Protein AF-A0A9L0RYV5-F1 (afdb_monomer)

Sequence (72 aa):
MIRREYSGKEVRKKKRITYKGAPIRLSADFSTETLQARREWSHIFKALKDKNLQPRILYPARISFRYEGEIK

Mean predicted aligned error: 12.0 Å

Structure (mmCIF, N/CA/C/O backbone):
data_AF-A0A9L0RYV5-F1
#
_entry.id   AF-A0A9L0RYV5-F1
#
loop_
_atom_site.group_PDB
_atom_site.id
_atom_site.type_symbol
_atom_site.label_atom_id
_atom_site.label_alt_id
_atom_site.label_comp_id
_atom_site.label_asym_id
_atom_site.label_entity_id
_atom_site.label_seq_id
_atom_site.pdbx_PDB_ins_code
_atom_site.Cartn_x
_atom_site.Cartn_y
_atom_site.Cartn_z
_atom_site.occupancy
_atom_site.B_iso_or_equiv
_atom_site.auth_seq_id
_atom_site.auth_comp_id
_atom_site.auth_asym_id
_atom_site.auth_atom_id
_atom_site.pdbx_PDB_model_num
ATOM 1 N N . MET A 1 1 ? 5.507 31.986 5.822 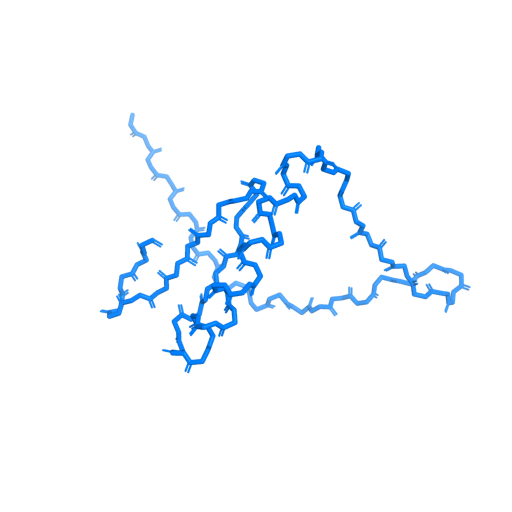1.00 39.44 1 MET A N 1
ATOM 2 C CA . MET A 1 1 ? 4.273 31.173 5.879 1.00 39.44 1 MET A CA 1
ATOM 3 C C . MET A 1 1 ? 3.579 31.226 4.527 1.00 39.44 1 MET A C 1
ATOM 5 O O . MET A 1 1 ? 2.944 32.228 4.254 1.00 39.44 1 MET A O 1
ATOM 9 N N . ILE A 1 2 ? 3.701 30.208 3.670 1.00 32.28 2 ILE A N 1
ATOM 10 C CA . ILE A 1 2 ? 2.786 30.045 2.526 1.00 32.28 2 ILE A CA 1
ATOM 11 C C . ILE A 1 2 ? 2.503 28.551 2.372 1.00 32.28 2 ILE A C 1
ATOM 13 O O . ILE A 1 2 ? 3.348 27.777 1.931 1.00 32.28 2 ILE A O 1
ATOM 17 N N . ARG A 1 3 ? 1.304 28.156 2.798 1.00 38.00 3 ARG A N 1
ATOM 18 C CA . ARG A 1 3 ? 0.719 26.826 2.623 1.00 38.00 3 ARG A CA 1
ATOM 19 C C . ARG A 1 3 ? 0.107 26.796 1.217 1.00 38.00 3 ARG A C 1
ATOM 21 O O . ARG A 1 3 ? -0.771 27.603 0.934 1.00 38.00 3 ARG A O 1
ATOM 28 N N . ARG A 1 4 ? 0.561 25.911 0.327 1.00 39.81 4 ARG A N 1
ATOM 29 C CA . ARG A 1 4 ? -0.159 25.586 -0.918 1.00 39.81 4 ARG A CA 1
ATOM 30 C C . ARG A 1 4 ? -0.529 24.111 -0.889 1.00 39.81 4 ARG A C 1
ATOM 32 O O . ARG A 1 4 ? 0.275 23.252 -1.233 1.00 39.81 4 ARG A O 1
ATOM 39 N N . GLU A 1 5 ? -1.748 23.829 -0.448 1.00 45.22 5 GLU A N 1
ATOM 40 C CA . GLU A 1 5 ? -2.384 22.531 -0.647 1.00 45.22 5 GLU A CA 1
ATOM 41 C C . GLU A 1 5 ? -2.957 22.489 -2.067 1.00 45.22 5 GLU A C 1
ATOM 43 O O . GLU A 1 5 ? -4.009 23.057 -2.344 1.00 45.22 5 GLU A O 1
ATOM 48 N N . TYR A 1 6 ? -2.270 21.813 -2.988 1.00 42.34 6 TYR A N 1
ATOM 49 C CA . TYR A 1 6 ? -2.875 21.409 -4.256 1.00 42.34 6 TYR A CA 1
ATOM 50 C C . TYR A 1 6 ? -3.522 20.034 -4.073 1.00 42.34 6 TYR A C 1
ATOM 52 O O . TYR A 1 6 ? -2.889 18.994 -4.236 1.00 42.34 6 TYR A O 1
ATOM 60 N N . SER A 1 7 ? -4.808 20.024 -3.723 1.00 46.97 7 SER A N 1
ATOM 61 C CA . SER A 1 7 ? -5.656 18.829 -3.769 1.00 46.97 7 SER A CA 1
ATOM 62 C C . SER A 1 7 ? -6.295 18.702 -5.160 1.00 46.97 7 SER A C 1
ATOM 64 O O . SER A 1 7 ? -7.482 18.973 -5.348 1.00 46.97 7 SER A O 1
ATOM 66 N N . GLY A 1 8 ? -5.514 18.265 -6.149 1.00 38.84 8 GLY A N 1
ATOM 67 C CA . GLY A 1 8 ? -6.036 17.803 -7.436 1.00 38.84 8 GLY A CA 1
ATOM 68 C C . GLY A 1 8 ? -6.517 16.357 -7.319 1.00 38.84 8 GLY A C 1
ATOM 69 O O . GLY A 1 8 ? -5.711 15.433 -7.212 1.00 38.84 8 GLY A O 1
ATOM 70 N N . LYS A 1 9 ? -7.833 16.121 -7.319 1.00 46.91 9 LYS A N 1
ATOM 71 C CA . LYS A 1 9 ? -8.394 14.769 -7.483 1.00 46.91 9 LYS A CA 1
ATOM 72 C C . LYS A 1 9 ? -8.309 14.366 -8.959 1.00 46.91 9 LYS A C 1
ATOM 74 O O . LYS A 1 9 ? -9.321 14.280 -9.642 1.00 46.91 9 LYS A O 1
ATOM 79 N N . GLU A 1 10 ? -7.105 14.100 -9.450 1.00 42.34 10 GLU A N 1
ATOM 80 C CA . GLU A 1 10 ? -6.934 13.411 -10.727 1.00 42.34 10 GLU A CA 1
ATOM 81 C C . GLU A 1 10 ? -7.277 11.934 -10.550 1.00 42.34 10 GLU A C 1
ATOM 83 O O . GLU A 1 10 ? -6.620 11.185 -9.819 1.00 42.34 10 GLU A O 1
ATOM 88 N N . VAL A 1 11 ? -8.331 11.500 -11.239 1.00 44.84 11 VAL A N 1
ATOM 89 C CA . VAL A 1 11 ? -8.606 10.084 -11.466 1.00 44.84 11 VAL A CA 1
ATOM 90 C C . VAL A 1 11 ? -7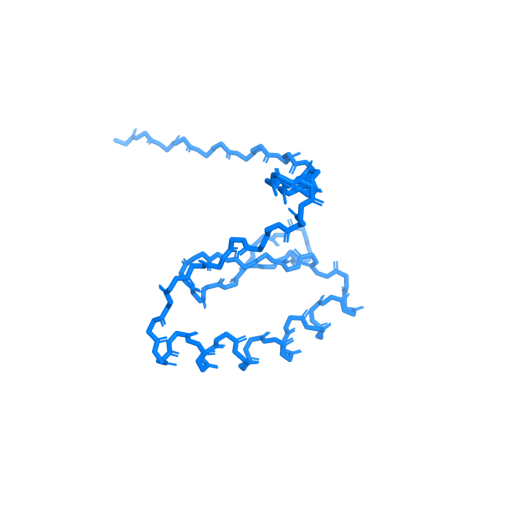.424 9.545 -12.271 1.00 44.84 11 VAL A C 1
ATOM 92 O O . VAL A 1 11 ? -7.360 9.712 -13.487 1.00 44.84 11 VAL A O 1
ATOM 95 N N . ARG A 1 12 ? -6.443 8.942 -11.586 1.00 56.47 12 ARG A N 1
ATOM 96 C CA . ARG A 1 12 ? -5.294 8.288 -12.223 1.00 56.47 12 ARG A CA 1
ATOM 97 C C . ARG A 1 12 ? -5.817 7.200 -13.160 1.00 56.47 12 ARG A C 1
ATOM 99 O O . ARG A 1 12 ? -6.068 6.073 -12.734 1.00 56.47 12 ARG A O 1
ATOM 106 N N . LYS A 1 13 ? -5.954 7.517 -14.450 1.00 53.78 13 LYS A N 1
ATOM 107 C CA . LYS A 1 13 ? -6.051 6.506 -15.504 1.00 53.78 13 LYS A CA 1
ATOM 108 C C . LYS A 1 13 ? -4.799 5.642 -15.360 1.00 53.78 13 LYS A C 1
ATOM 110 O O . LYS A 1 13 ? -3.689 6.146 -15.520 1.00 53.78 13 LYS A O 1
ATOM 115 N N . LYS A 1 14 ? -4.955 4.362 -14.999 1.00 60.94 14 LYS A N 1
ATOM 116 C CA . LYS A 1 14 ? -3.849 3.393 -14.993 1.00 60.94 14 LYS A CA 1
ATOM 117 C C . LYS A 1 14 ? -3.356 3.250 -16.433 1.00 60.94 14 LYS A C 1
ATOM 119 O O . LYS A 1 14 ? -3.854 2.418 -17.185 1.00 60.94 14 LYS A O 1
ATOM 124 N N . LYS A 1 15 ? -2.420 4.106 -16.844 1.00 70.00 15 LYS A N 1
ATOM 125 C CA . LYS A 1 15 ? -1.801 4.037 -18.164 1.00 70.00 15 LYS A CA 1
ATOM 126 C C . LYS A 1 15 ? -0.908 2.802 -18.164 1.00 70.00 15 LYS A C 1
ATOM 128 O O . LYS A 1 15 ? 0.075 2.746 -17.430 1.00 70.00 15 LYS A O 1
ATOM 133 N N . ARG A 1 16 ? -1.296 1.778 -18.926 1.00 71.50 16 ARG A N 1
ATOM 134 C CA . ARG A 1 16 ? -0.474 0.581 -19.124 1.00 71.50 16 ARG A CA 1
ATOM 135 C C . ARG A 1 16 ? 0.762 1.012 -19.909 1.00 71.50 16 ARG A C 1
ATOM 137 O O . ARG A 1 16 ? 0.633 1.447 -21.048 1.00 71.50 16 ARG A O 1
ATOM 144 N N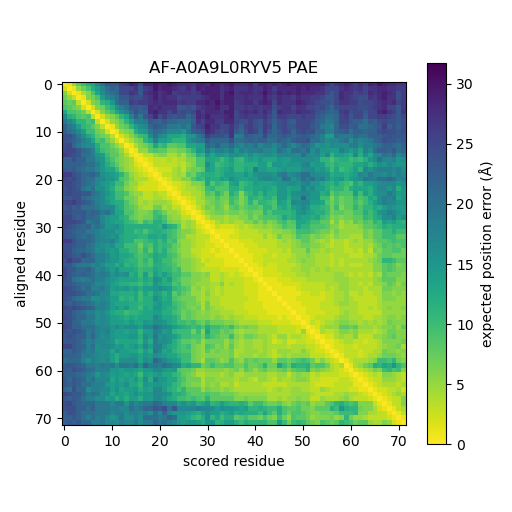 . ILE A 1 17 ? 1.932 0.957 -19.280 1.00 76.94 17 ILE A N 1
ATOM 145 C CA . ILE A 1 17 ? 3.198 1.290 -19.937 1.00 76.94 17 ILE A CA 1
ATOM 146 C C . ILE A 1 17 ? 3.591 0.075 -20.777 1.00 76.94 17 ILE A C 1
ATOM 148 O O . ILE A 1 17 ? 3.659 -1.039 -20.263 1.00 76.94 17 ILE A O 1
ATOM 152 N N . THR A 1 18 ? 3.790 0.272 -22.076 1.00 87.50 18 THR A N 1
ATOM 153 C CA . THR A 1 18 ? 4.180 -0.780 -23.022 1.00 87.50 18 THR A CA 1
ATOM 154 C C . THR A 1 18 ? 5.440 -0.356 -23.765 1.00 87.50 18 THR A C 1
ATOM 156 O O . THR A 1 18 ? 5.503 0.775 -24.241 1.00 87.50 18 THR A O 1
ATOM 159 N N . TYR A 1 19 ? 6.413 -1.253 -23.906 1.00 81.38 19 TYR A N 1
ATOM 160 C CA . TYR A 1 19 ? 7.632 -1.049 -24.698 1.00 81.38 19 TYR A CA 1
ATOM 161 C C . TYR A 1 19 ? 7.838 -2.260 -25.598 1.00 81.38 19 TYR A C 1
ATOM 163 O O . TYR A 1 19 ? 7.723 -3.391 -25.131 1.00 81.38 19 TYR A O 1
ATOM 171 N N . LYS A 1 20 ? 8.106 -2.034 -26.890 1.00 88.31 20 LYS A N 1
ATOM 172 C CA . LYS A 1 20 ? 8.259 -3.106 -27.895 1.00 88.31 20 LYS A CA 1
ATOM 173 C C . LYS A 1 20 ? 7.112 -4.138 -27.882 1.00 88.31 20 LYS A C 1
ATOM 175 O O . LYS A 1 20 ? 7.332 -5.325 -28.077 1.00 88.31 20 LYS A O 1
ATOM 180 N N . GLY A 1 21 ? 5.885 -3.695 -27.597 1.00 86.81 21 GLY A N 1
ATOM 181 C CA . GLY A 1 21 ? 4.702 -4.564 -27.504 1.00 86.81 21 GLY A CA 1
ATOM 182 C C . GLY A 1 21 ? 4.528 -5.310 -26.172 1.00 86.81 21 GLY A C 1
ATOM 183 O O . GLY A 1 21 ? 3.446 -5.833 -25.920 1.00 86.81 21 GLY A O 1
ATOM 184 N N . ALA A 1 22 ? 5.520 -5.300 -25.276 1.00 86.94 22 ALA A N 1
ATOM 185 C CA . ALA A 1 22 ? 5.431 -5.946 -23.968 1.00 86.94 22 ALA A CA 1
ATOM 186 C C . ALA A 1 22 ? 4.945 -4.970 -22.876 1.00 86.94 22 ALA A C 1
ATOM 188 O O . ALA A 1 22 ? 5.393 -3.817 -22.831 1.00 86.94 22 ALA A O 1
ATOM 189 N N . PRO A 1 23 ? 4.038 -5.389 -21.972 1.00 84.38 23 PRO A N 1
ATOM 190 C CA . PRO A 1 23 ? 3.642 -4.579 -20.825 1.00 84.38 23 PRO A CA 1
ATOM 191 C C . PRO A 1 23 ? 4.783 -4.497 -19.800 1.00 84.38 23 PRO A C 1
ATOM 193 O O . PRO A 1 23 ? 5.244 -5.515 -19.293 1.00 84.38 23 PRO A O 1
ATOM 196 N N . ILE A 1 24 ? 5.199 -3.280 -19.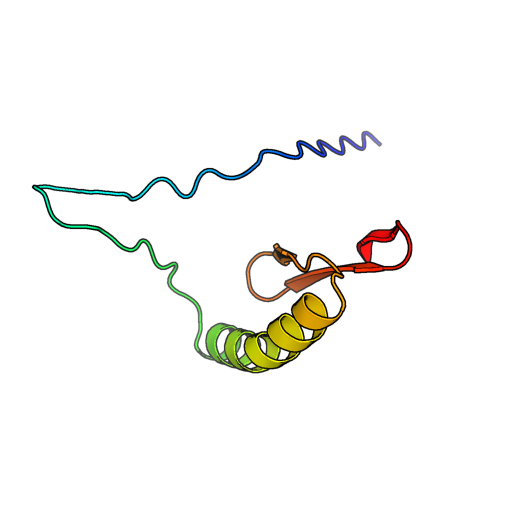449 1.00 85.12 24 ILE A N 1
ATOM 197 C CA . ILE A 1 24 ? 6.205 -3.022 -18.413 1.00 85.12 24 ILE A CA 1
ATOM 198 C C . ILE A 1 24 ? 5.508 -2.724 -17.085 1.00 85.12 24 ILE A C 1
ATOM 200 O O . ILE A 1 24 ? 4.570 -1.924 -17.012 1.00 85.12 24 ILE A O 1
ATOM 204 N N . ARG A 1 25 ? 6.021 -3.323 -16.006 1.00 79.75 25 ARG A N 1
ATOM 205 C CA . ARG A 1 25 ? 5.710 -2.929 -14.629 1.00 79.75 25 ARG A CA 1
ATOM 206 C C . ARG A 1 25 ? 6.863 -2.096 -14.082 1.00 79.75 25 ARG A C 1
ATOM 208 O O . ARG A 1 25 ? 7.950 -2.620 -13.876 1.00 79.75 25 ARG A O 1
ATOM 215 N N . LEU A 1 26 ? 6.613 -0.812 -13.839 1.00 74.00 26 LEU A N 1
ATOM 216 C CA . LEU A 1 26 ? 7.535 0.016 -13.068 1.00 74.00 26 LEU A CA 1
ATOM 217 C C . LEU A 1 26 ? 7.337 -0.307 -11.586 1.00 74.00 26 LEU A C 1
ATOM 219 O O . LEU A 1 26 ? 6.281 -0.012 -11.022 1.00 74.00 26 LEU A O 1
ATOM 223 N N . SER A 1 27 ? 8.337 -0.939 -10.984 1.00 73.56 27 SER A N 1
ATOM 224 C CA . SER A 1 27 ? 8.428 -1.132 -9.537 1.00 73.56 27 SER A CA 1
ATOM 225 C C . SER A 1 27 ? 9.487 -0.173 -9.009 1.00 73.56 27 SER A C 1
ATOM 227 O O . SER A 1 27 ? 10.500 0.028 -9.668 1.00 73.56 27 SER A O 1
ATOM 229 N N . ALA A 1 28 ? 9.237 0.449 -7.861 1.00 76.19 28 ALA A N 1
ATOM 230 C CA . ALA A 1 28 ? 10.276 1.194 -7.160 1.00 76.19 28 ALA A CA 1
ATOM 231 C C . ALA A 1 28 ? 11.062 0.224 -6.271 1.00 76.19 28 ALA A C 1
ATOM 233 O O . ALA A 1 28 ? 10.450 -0.630 -5.622 1.00 76.19 28 ALA A O 1
ATOM 234 N N . ASP A 1 29 ? 12.384 0.369 -6.240 1.00 80.38 29 ASP A N 1
ATOM 235 C CA . ASP A 1 29 ? 13.249 -0.392 -5.344 1.00 80.38 29 ASP A CA 1
ATOM 236 C C . ASP A 1 29 ? 13.093 0.144 -3.914 1.00 80.38 29 ASP A C 1
ATOM 238 O O . ASP A 1 29 ? 13.385 1.304 -3.623 1.00 80.38 29 ASP A O 1
ATOM 242 N N . PHE A 1 30 ? 12.563 -0.694 -3.022 1.00 80.62 30 PHE A N 1
ATOM 243 C CA . PHE A 1 30 ? 12.355 -0.383 -1.607 1.00 80.62 30 PHE A CA 1
ATOM 244 C C . PHE A 1 30 ? 13.282 -1.239 -0.739 1.00 80.62 30 PHE A C 1
ATOM 246 O O . PHE A 1 30 ? 13.531 -2.398 -1.066 1.00 80.62 30 PHE A O 1
ATOM 253 N N . SER A 1 31 ? 13.721 -0.701 0.405 1.00 86.56 31 SER A N 1
ATOM 254 C CA . SER A 1 31 ? 14.432 -1.484 1.428 1.00 86.56 31 SER A CA 1
ATOM 255 C C . SER A 1 31 ? 13.564 -2.639 1.953 1.00 86.56 31 SER A C 1
ATOM 257 O O . SER A 1 31 ? 12.330 -2.551 1.950 1.00 86.56 31 SER A O 1
ATOM 259 N N . THR A 1 32 ? 14.200 -3.701 2.449 1.00 84.44 32 THR A N 1
ATOM 260 C CA . THR A 1 32 ? 13.550 -4.888 3.031 1.00 84.44 32 THR A CA 1
ATOM 261 C C . THR A 1 32 ? 12.553 -4.522 4.131 1.00 84.44 32 THR A C 1
ATOM 263 O O . THR A 1 32 ? 11.425 -5.016 4.119 1.00 84.44 32 THR A O 1
ATOM 266 N N . GLU A 1 33 ? 12.901 -3.575 5.004 1.00 84.06 33 GLU A N 1
ATOM 267 C CA . GLU A 1 33 ? 12.015 -3.069 6.063 1.00 84.06 33 GLU A CA 1
ATOM 268 C C . GLU A 1 33 ? 10.760 -2.387 5.494 1.00 84.06 33 GLU A C 1
ATOM 270 O O . GLU A 1 33 ? 9.638 -2.598 5.959 1.00 84.06 33 GLU A O 1
ATOM 275 N N . THR A 1 34 ? 10.918 -1.606 4.420 1.00 83.19 34 THR A N 1
ATOM 276 C CA . THR A 1 34 ? 9.794 -0.928 3.753 1.00 83.19 34 THR A CA 1
ATOM 277 C C . THR A 1 34 ? 8.893 -1.924 3.024 1.00 83.19 34 THR A C 1
ATOM 279 O O . THR A 1 34 ? 7.671 -1.760 2.997 1.00 83.19 34 THR A O 1
ATOM 282 N N . LEU A 1 35 ? 9.477 -2.975 2.443 1.00 84.81 35 LEU A N 1
ATOM 283 C CA . LEU A 1 35 ? 8.727 -4.060 1.815 1.00 84.81 35 LEU A CA 1
ATOM 284 C C . LEU A 1 35 ? 7.910 -4.845 2.843 1.00 84.81 35 LEU A C 1
ATOM 286 O O . LEU A 1 35 ? 6.750 -5.160 2.571 1.00 84.81 35 LEU A O 1
ATOM 290 N N . GLN A 1 36 ? 8.476 -5.121 4.018 1.00 85.44 36 GLN A N 1
ATOM 291 C CA . GLN A 1 36 ? 7.769 -5.804 5.097 1.00 85.44 36 GLN A CA 1
ATOM 292 C C . GLN A 1 36 ? 6.609 -4.955 5.624 1.00 85.44 36 GLN A C 1
ATOM 294 O O . GLN A 1 36 ? 5.476 -5.429 5.643 1.00 85.44 36 GLN A O 1
ATOM 299 N N . ALA A 1 37 ? 6.844 -3.673 5.916 1.00 83.69 37 ALA A N 1
ATOM 300 C CA . ALA A 1 37 ? 5.780 -2.758 6.328 1.00 83.69 37 ALA A CA 1
ATOM 301 C C . ALA A 1 37 ? 4.647 -2.692 5.287 1.00 83.69 37 ALA A C 1
ATOM 303 O O . ALA A 1 37 ? 3.470 -2.744 5.633 1.00 83.69 37 ALA A O 1
ATOM 304 N N . ARG A 1 38 ? 4.970 -2.647 3.985 1.00 84.38 38 ARG A N 1
ATOM 305 C CA . ARG A 1 38 ? 3.963 -2.669 2.906 1.00 84.38 38 ARG A CA 1
ATOM 306 C C . ARG A 1 38 ? 3.131 -3.950 2.862 1.00 84.38 38 ARG A C 1
ATOM 308 O O . ARG A 1 38 ? 1.972 -3.884 2.449 1.00 84.38 38 ARG A O 1
ATOM 315 N N . ARG A 1 39 ? 3.697 -5.099 3.244 1.00 84.88 39 ARG A N 1
ATOM 316 C CA . ARG A 1 39 ? 2.954 -6.365 3.330 1.00 84.88 39 ARG A CA 1
ATOM 317 C C . ARG A 1 39 ? 1.942 -6.327 4.467 1.00 84.88 39 ARG A C 1
ATOM 319 O O . ARG A 1 39 ? 0.775 -6.612 4.213 1.00 84.88 39 ARG A O 1
ATOM 326 N N . GLU A 1 40 ? 2.356 -5.872 5.645 1.00 84.62 40 GLU A N 1
ATOM 327 C CA . GLU A 1 40 ? 1.465 -5.676 6.798 1.00 84.62 40 GLU A CA 1
ATOM 328 C C . GLU A 1 40 ? 0.323 -4.705 6.452 1.00 84.62 40 GLU A C 1
ATOM 330 O O . GLU A 1 40 ? -0.860 -4.989 6.666 1.00 84.62 40 GLU A O 1
ATOM 335 N N . TRP A 1 41 ? 0.654 -3.595 5.781 1.00 84.44 41 TRP A N 1
ATOM 336 C CA . TRP A 1 41 ? -0.341 -2.632 5.308 1.00 84.44 41 TRP A CA 1
ATOM 337 C C . TRP A 1 41 ? -1.302 -3.202 4.265 1.00 84.44 41 TRP A C 1
ATOM 339 O O . TRP A 1 41 ? -2.417 -2.701 4.163 1.00 84.44 41 TRP A O 1
ATOM 349 N N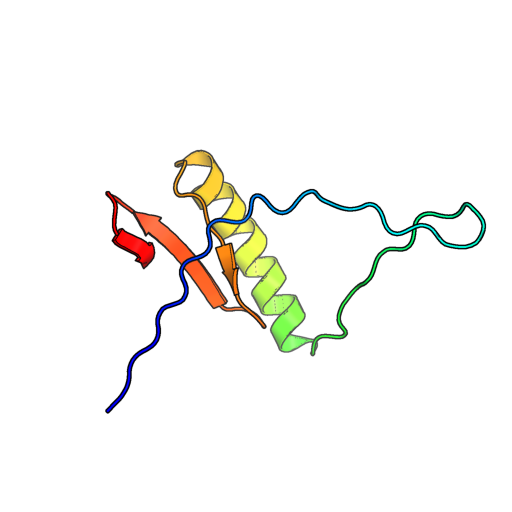 . SER A 1 42 ? -0.929 -4.231 3.500 1.00 83.94 42 SER A N 1
ATOM 350 C CA . SER A 1 42 ? -1.805 -4.835 2.486 1.00 83.94 42 SER A CA 1
ATOM 351 C C . SER A 1 42 ? -3.088 -5.398 3.107 1.00 83.94 42 SER A C 1
ATOM 353 O O . SER A 1 42 ? -4.184 -5.203 2.574 1.00 83.94 42 SER A O 1
ATOM 355 N N . HIS A 1 43 ? -2.969 -6.034 4.278 1.00 86.94 43 HIS A N 1
ATOM 356 C CA . HIS A 1 43 ? -4.111 -6.575 5.011 1.00 86.94 43 HIS A CA 1
ATOM 357 C C . HIS A 1 43 ? -5.034 -5.457 5.524 1.00 86.94 43 HIS A C 1
ATOM 359 O O . HIS A 1 43 ? -6.242 -5.479 5.280 1.00 86.94 43 HIS A O 1
ATOM 365 N N . ILE A 1 44 ? -4.453 -4.418 6.134 1.00 85.44 44 ILE A N 1
ATOM 366 C CA . ILE A 1 44 ? -5.183 -3.239 6.627 1.00 85.44 44 ILE A CA 1
ATOM 367 C C . ILE A 1 44 ? -5.852 -2.491 5.466 1.00 85.44 44 ILE A C 1
ATOM 369 O O . ILE A 1 44 ? -7.011 -2.094 5.558 1.00 85.44 44 ILE A O 1
ATOM 373 N N . PHE A 1 45 ? -5.162 -2.345 4.334 1.00 85.12 45 PHE A N 1
ATOM 374 C CA . PHE A 1 45 ? -5.681 -1.680 3.142 1.00 85.12 45 PHE A CA 1
ATOM 375 C C . PHE A 1 45 ? -6.914 -2.395 2.582 1.00 85.12 45 PHE A C 1
ATOM 377 O O . PHE A 1 45 ? -7.855 -1.734 2.138 1.00 85.12 45 PHE A O 1
ATOM 384 N N . LYS A 1 46 ? -6.941 -3.735 2.632 1.00 86.31 46 LYS A N 1
ATOM 385 C CA . LYS A 1 46 ? -8.117 -4.526 2.248 1.00 86.31 46 LYS A CA 1
ATOM 386 C C . LYS A 1 46 ? -9.300 -4.227 3.173 1.00 86.31 46 LYS A C 1
ATOM 388 O O . LYS A 1 46 ? -10.359 -3.864 2.676 1.00 86.31 46 LYS A O 1
ATOM 393 N N . ALA A 1 47 ? -9.089 -4.241 4.490 1.00 87.69 47 ALA A N 1
ATOM 394 C CA . ALA A 1 47 ? -10.129 -3.912 5.469 1.00 87.69 47 ALA A CA 1
ATOM 395 C C . ALA A 1 47 ? -10.659 -2.467 5.334 1.00 87.69 47 ALA A C 1
ATOM 397 O O . ALA A 1 47 ? -11.862 -2.225 5.422 1.00 87.69 47 ALA A O 1
ATOM 398 N N . LEU A 1 48 ? -9.779 -1.492 5.076 1.00 86.69 48 LEU A N 1
ATOM 399 C CA . LEU A 1 48 ? -10.168 -0.096 4.833 1.00 86.69 48 LEU A CA 1
ATOM 400 C C . LEU A 1 48 ? -10.972 0.062 3.533 1.00 86.69 48 LEU A C 1
ATOM 402 O O . LEU A 1 48 ? -11.849 0.923 3.443 1.00 86.69 48 LEU A O 1
ATOM 406 N N . LYS A 1 49 ? -10.683 -0.767 2.524 1.00 85.06 49 LYS A N 1
ATOM 407 C CA . LYS A 1 49 ? -11.425 -0.791 1.263 1.00 85.06 49 LYS A CA 1
ATOM 408 C C . LYS A 1 49 ? -12.821 -1.390 1.438 1.00 85.06 49 LYS A C 1
ATOM 410 O O . LYS A 1 49 ? -13.758 -0.814 0.898 1.00 85.06 49 LYS A O 1
ATOM 415 N N . ASP A 1 50 ? -12.963 -2.464 2.214 1.00 88.31 50 ASP A N 1
ATOM 416 C CA . ASP A 1 50 ? -14.266 -3.041 2.589 1.00 88.31 50 ASP A CA 1
ATOM 417 C C . ASP A 1 50 ? -15.167 -2.011 3.291 1.00 88.31 50 ASP A C 1
ATOM 419 O O . ASP A 1 50 ? -16.364 -1.936 3.030 1.00 88.31 50 ASP A O 1
ATOM 423 N N . LYS A 1 51 ? -14.581 -1.135 4.115 1.00 86.62 51 LYS A N 1
ATOM 424 C CA . LYS A 1 51 ? -15.297 -0.041 4.792 1.00 86.62 51 LYS A CA 1
ATOM 425 C C . LYS A 1 51 ? -15.527 1.210 3.926 1.00 86.62 51 LYS A C 1
ATOM 427 O O . LYS A 1 51 ? -15.938 2.240 4.451 1.00 86.62 51 LYS A O 1
ATOM 432 N N . ASN A 1 52 ? -15.244 1.167 2.620 1.00 82.94 52 ASN A N 1
ATOM 433 C CA . ASN A 1 52 ? -15.355 2.308 1.696 1.00 82.94 52 ASN A CA 1
ATOM 434 C C . ASN A 1 52 ? -14.559 3.572 2.109 1.00 82.94 52 ASN A C 1
ATOM 436 O O . ASN A 1 52 ? -14.846 4.674 1.636 1.00 82.94 52 ASN A O 1
ATOM 440 N N . LEU A 1 53 ? -13.491 3.430 2.906 1.00 84.56 53 LEU A N 1
ATOM 441 C CA . LEU A 1 53 ? -12.697 4.551 3.444 1.00 84.56 53 LEU A CA 1
ATOM 442 C C . LEU A 1 53 ? -11.691 5.150 2.439 1.00 84.56 53 LEU A C 1
ATOM 444 O O . LEU A 1 53 ? -10.856 5.972 2.800 1.00 84.56 53 LEU A O 1
ATOM 448 N N . GLN A 1 54 ? -11.737 4.740 1.168 1.00 83.69 54 GLN A N 1
ATOM 449 C CA . GLN A 1 54 ? -10.870 5.227 0.079 1.00 83.69 54 GLN A CA 1
ATOM 450 C C . GLN A 1 54 ? -9.382 5.388 0.478 1.00 83.69 54 GLN A C 1
ATOM 452 O O . GLN A 1 54 ? -8.822 6.481 0.330 1.00 83.69 54 GLN A O 1
ATOM 457 N N . PRO A 1 55 ? -8.728 4.325 0.986 1.00 84.50 55 PRO A N 1
ATOM 458 C CA . PRO A 1 55 ? -7.354 4.414 1.462 1.00 84.50 55 PRO A CA 1
ATOM 459 C C . PRO A 1 55 ? -6.374 4.753 0.325 1.00 84.50 55 PRO A C 1
ATOM 461 O O . PRO A 1 55 ? -6.498 4.278 -0.809 1.00 84.50 55 PRO A O 1
ATOM 464 N N . ARG A 1 56 ? -5.367 5.573 0.632 1.00 83.12 56 ARG A N 1
ATOM 465 C CA . ARG A 1 56 ? -4.288 6.007 -0.261 1.00 83.12 56 ARG A CA 1
ATOM 466 C C . ARG A 1 56 ? -2.943 5.655 0.359 1.00 83.12 56 ARG A C 1
ATOM 468 O O . ARG A 1 56 ? -2.653 6.029 1.488 1.00 83.12 56 ARG A O 1
ATOM 475 N N . ILE A 1 57 ? -2.105 4.957 -0.403 1.00 81.62 57 ILE A N 1
ATOM 476 C CA . ILE A 1 57 ? -0.725 4.665 -0.003 1.00 81.62 57 ILE A CA 1
ATOM 477 C C . ILE A 1 57 ? 0.149 5.845 -0.427 1.00 81.62 57 ILE A C 1
ATOM 479 O O . ILE A 1 57 ? 0.263 6.156 -1.615 1.00 81.62 57 ILE A O 1
ATOM 483 N N . LEU A 1 58 ? 0.756 6.491 0.556 1.00 83.19 58 LEU A N 1
ATOM 484 C CA . LEU A 1 58 ? 1.768 7.524 0.421 1.00 83.19 58 LEU A CA 1
ATOM 485 C C . LEU A 1 58 ? 3.165 6.897 0.528 1.00 83.19 58 LEU A C 1
ATOM 487 O O . LEU A 1 58 ? 3.402 5.915 1.236 1.00 83.19 58 LEU A O 1
ATOM 491 N N . TYR A 1 59 ? 4.112 7.465 -0.210 1.00 76.00 59 TYR A N 1
ATOM 492 C CA . TYR A 1 59 ? 5.491 6.992 -0.199 1.00 76.00 59 TYR A CA 1
ATOM 493 C C . TYR A 1 59 ? 6.143 7.215 1.181 1.00 76.00 59 TYR A C 1
ATOM 495 O O . TYR A 1 59 ? 5.891 8.256 1.792 1.00 76.00 59 TYR A O 1
ATOM 503 N N . PRO A 1 60 ? 7.000 6.298 1.674 1.00 70.56 60 PRO A N 1
ATOM 504 C CA . PRO A 1 60 ? 7.278 4.944 1.175 1.00 70.56 60 PRO A CA 1
ATOM 505 C C . PRO A 1 60 ? 6.310 3.889 1.742 1.00 70.56 60 PRO A C 1
ATOM 507 O O . PRO A 1 60 ? 5.981 2.936 1.037 1.00 70.56 60 PRO A O 1
ATOM 510 N N . ALA A 1 61 ? 5.828 4.074 2.974 1.00 77.31 61 ALA A N 1
ATOM 511 C CA . ALA A 1 61 ? 4.950 3.148 3.702 1.00 77.31 61 ALA A CA 1
ATOM 512 C C . ALA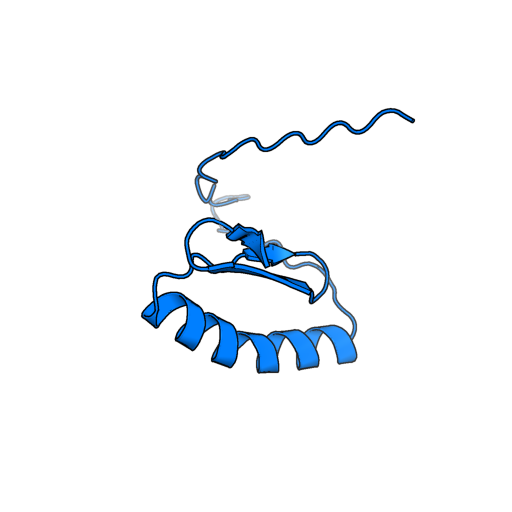 A 1 61 ? 3.933 3.881 4.603 1.00 77.31 61 ALA A C 1
ATOM 514 O O . ALA A 1 61 ? 3.541 3.372 5.648 1.00 77.31 61 ALA A O 1
ATOM 515 N N . ARG A 1 62 ? 3.525 5.098 4.226 1.00 82.56 62 ARG A N 1
ATOM 516 C CA . ARG A 1 62 ? 2.473 5.836 4.940 1.00 82.56 62 ARG A CA 1
ATOM 517 C C . ARG A 1 62 ? 1.136 5.555 4.271 1.00 82.56 62 ARG A C 1
ATOM 519 O O . ARG A 1 62 ? 1.071 5.460 3.05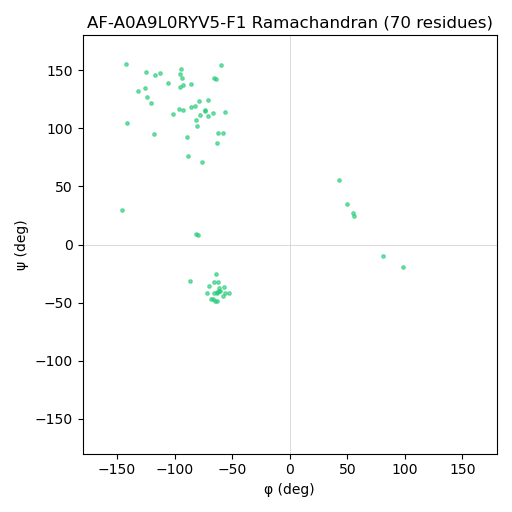0 1.00 82.56 62 ARG A O 1
ATOM 526 N N . ILE A 1 63 ? 0.067 5.445 5.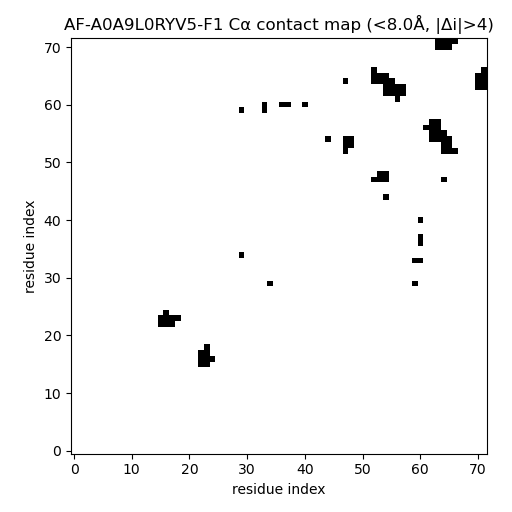042 1.00 82.19 63 ILE A N 1
ATOM 527 C CA . ILE A 1 63 ? -1.293 5.380 4.506 1.00 82.19 63 ILE A CA 1
ATOM 528 C C . ILE A 1 63 ? -2.081 6.582 5.002 1.00 82.19 63 ILE A C 1
ATOM 530 O O . ILE A 1 63 ? -1.861 7.047 6.114 1.00 82.19 63 ILE A O 1
ATOM 534 N N . SER A 1 64 ? -2.976 7.080 4.164 1.00 82.44 64 SER A N 1
ATOM 535 C CA . SER A 1 64 ? -4.040 7.986 4.576 1.00 82.44 64 SER A CA 1
ATOM 536 C C . SER A 1 64 ? -5.376 7.410 4.143 1.00 82.44 64 SER A C 1
ATOM 538 O O . SER A 1 64 ? -5.460 6.702 3.137 1.00 82.44 64 SER A O 1
ATOM 540 N N . PHE A 1 65 ? -6.431 7.672 4.897 1.00 83.69 65 PHE A N 1
ATOM 541 C CA . PHE A 1 65 ? -7.772 7.206 4.555 1.00 83.69 65 PHE A CA 1
ATOM 542 C C . PHE A 1 65 ? -8.809 8.261 4.906 1.00 83.69 65 PHE A C 1
ATOM 544 O O . PHE A 1 65 ? -8.583 9.142 5.732 1.00 83.69 65 PHE A O 1
ATOM 551 N N . ARG A 1 66 ? -9.949 8.200 4.221 1.00 82.88 66 ARG A N 1
ATOM 552 C CA . ARG A 1 66 ? -11.060 9.112 4.446 1.00 82.88 66 ARG A CA 1
ATOM 553 C C . ARG A 1 66 ? -12.019 8.486 5.447 1.00 82.88 66 ARG A C 1
ATOM 555 O O . ARG A 1 66 ? -12.634 7.472 5.134 1.00 82.88 66 ARG A O 1
ATOM 562 N N . TYR A 1 67 ? -12.168 9.105 6.609 1.00 79.44 67 TYR A N 1
ATOM 563 C CA . TYR A 1 67 ? -13.111 8.701 7.644 1.00 79.44 67 TYR A CA 1
ATOM 564 C C . TYR A 1 67 ? -14.064 9.859 7.914 1.00 79.44 67 TYR A C 1
ATOM 566 O O . TYR A 1 67 ? -13.613 10.962 8.200 1.00 79.44 67 TYR A O 1
ATOM 574 N N . GLU A 1 68 ? -15.368 9.627 7.752 1.00 79.94 68 GLU A N 1
ATOM 575 C CA . GLU A 1 68 ? -16.409 10.610 8.102 1.00 79.94 68 GLU A CA 1
ATOM 576 C C . GLU A 1 68 ? -16.243 11.994 7.431 1.00 79.94 68 GLU A C 1
ATOM 578 O O . GLU A 1 68 ? -16.679 13.022 7.927 1.00 79.94 68 GLU A O 1
ATOM 583 N N . GLY A 1 69 ? -15.605 12.030 6.257 1.00 73.69 69 GLY A N 1
ATOM 584 C CA . GLY A 1 69 ? -15.357 13.264 5.507 1.00 73.69 69 GLY A CA 1
ATOM 585 C C . GLY A 1 69 ? -13.960 13.858 5.694 1.00 73.69 69 GLY A C 1
ATOM 586 O O . GLY A 1 69 ? -13.511 14.553 4.781 1.00 73.69 69 GLY A O 1
ATOM 587 N N . GLU A 1 70 ? -13.242 13.490 6.754 1.00 74.62 70 GLU A N 1
ATOM 588 C CA . GLU A 1 70 ? -11.877 13.935 7.059 1.00 74.62 70 GLU A CA 1
ATOM 589 C C . GLU A 1 70 ? -10.817 12.949 6.542 1.00 74.62 70 GLU A C 1
ATOM 591 O O . GLU A 1 70 ? -11.068 11.749 6.419 1.00 74.62 70 GLU A O 1
ATOM 596 N N . ILE A 1 71 ? -9.621 13.448 6.210 1.00 78.25 71 ILE A N 1
ATOM 597 C CA . ILE A 1 71 ? -8.465 12.614 5.843 1.00 78.25 71 ILE A CA 1
ATOM 598 C C . ILE A 1 71 ? -7.606 12.444 7.098 1.00 78.25 71 ILE A C 1
ATOM 600 O O . ILE A 1 71 ? -7.079 13.435 7.601 1.00 78.25 71 ILE A O 1
ATOM 604 N N . LYS A 1 72 ? -7.470 11.204 7.574 1.00 70.88 72 LYS A N 1
ATOM 605 C CA . LYS A 1 72 ? -6.603 10.826 8.699 1.00 70.88 72 LYS A CA 1
ATOM 606 C C . LYS A 1 72 ? -5.395 10.021 8.223 1.00 70.88 72 LYS A C 1
ATOM 608 O O . LYS A 1 72 ? -5.471 9.407 7.127 1.00 70.88 72 LYS A O 1
#

Organism: Equus caballus (NCBI:txid9796)

Radius of gyration: 15.69 Å; Cα contacts (8 Å, |Δi|>4): 46; chains: 1; bounding box: 31×38×37 Å

pLDDT: mean 74.75, std 15.66, range [32.28, 88.31]

Nearest PDB structures (foldseek):
  2ykp-assembly1_A  TM=8.779E-01  e=6.200E-06  Homo sapiens
  2ykp-assembly1_B  TM=8.477E-01  e=1.142E-05  Homo sapiens
  2ykp-assembly1_C  TM=8.007E-01  e=8.704E-06  Homo sapiens
  2yko-assembly1_B  TM=8.266E-01  e=1.308E-05  Homo sapiens
  2ykq-assembly1_B  TM=7.344E-01  e=1.308E-05  Homo sapiens

Solvent-accessible surface area (backbone atoms only — not comparable to full-atom values): 4833 Å² total; per-residue (Å²): 142,84,88,80,85,82,84,76,88,70,83,75,73,85,74,81,48,65,56,98,89,42,79,56,81,91,76,81,94,66,57,71,70,49,50,50,51,44,54,61,44,51,59,54,50,50,56,37,48,76,68,68,21,68,64,41,85,40,87,90,71,42,71,37,32,43,54,97,87,45,81,86

Foldseek 3Di:
DDDDDPPDPPPPPPPQDDDPNHTDDDDDDDDPVLVVLVVVVVVVVVVCVVVVQPWDADPPRDIWTHDPN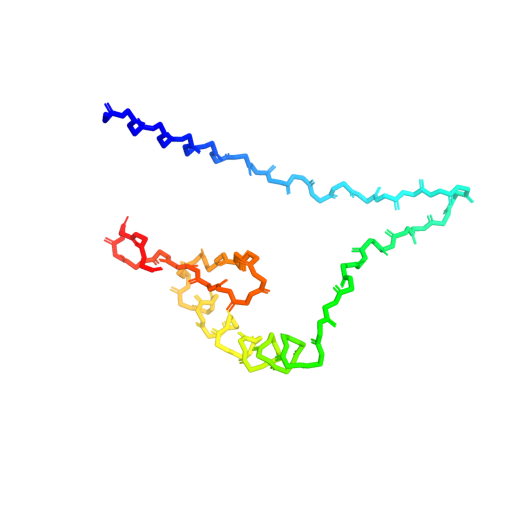DID

Secondary structure (DSSP, 8-state):
----------------EEETTEEE-------HHHHHHHHHHHHHHHHHHHTT---EEETTTEEE-EETTEE-

InterPro domains:
  IPR004244 Transposase, L1 [PTHR11505] (9-72)
  IPR035300 L1 transposable element, dsRBD-like domain [PF17490] (33-72)
  IPR042566 L1 transposable element, C-terminal domain [G3DSA:3.30.250.20] (30-72)